Protein AF-A0A4Y2TGJ1-F1 (afdb_monomer_lite)

Radius of gyration: 19.11 Å; chains: 1; bounding box: 68×30×45 Å

Organism: Araneus ventricosus (NCBI:txid182803)

InterPro domains:
  IPR001496 SOCS box domain [PF07525] (112-152)
  IPR001496 SOCS box domain [PS50225] (112-155)
  IPR001496 SOCS box domain [SM00969] (113-154)
  IPR036036 SOCS box-like domain superfamily [SSF158235] (112-153)

Structure (mmCIF, N/CA/C/O backbone):
data_AF-A0A4Y2TGJ1-F1
#
_entry.id   AF-A0A4Y2TGJ1-F1
#
loop_
_atom_site.group_PDB
_atom_site.id
_atom_site.type_symbol
_atom_site.label_atom_id
_atom_site.label_alt_id
_atom_site.label_comp_id
_atom_site.label_asym_id
_atom_site.label_entity_id
_atom_site.label_seq_id
_atom_site.pdbx_PDB_ins_code
_atom_site.Cartn_x
_atom_site.Cartn_y
_atom_site.Cartn_z
_atom_site.occupancy
_atom_site.B_iso_or_equiv
_atom_site.auth_seq_id
_atom_site.auth_comp_id
_atom_site.auth_asym_id
_atom_site.auth_atom_id
_atom_site.pdbx_PDB_model_num
ATOM 1 N N . MET A 1 1 ? 50.710 10.673 4.177 1.00 32.53 1 MET A N 1
ATOM 2 C CA . MET A 1 1 ? 49.553 11.591 4.161 1.00 32.53 1 MET A CA 1
ATOM 3 C C . MET A 1 1 ? 48.960 11.526 2.759 1.00 32.53 1 MET A C 1
ATOM 5 O O . MET A 1 1 ? 49.487 12.155 1.856 1.00 32.53 1 MET A O 1
ATOM 9 N N . LEU A 1 2 ? 47.983 10.642 2.541 1.00 26.11 2 LEU A N 1
ATOM 10 C CA . LEU A 1 2 ? 47.304 10.477 1.253 1.00 26.11 2 LEU A CA 1
ATOM 11 C C . LEU A 1 2 ? 45.892 11.032 1.424 1.00 26.11 2 LEU A C 1
ATOM 13 O O . LEU A 1 2 ? 45.070 10.431 2.110 1.00 26.11 2 LEU A O 1
ATOM 17 N N . VAL A 1 3 ? 45.645 12.211 0.858 1.00 29.62 3 VAL A N 1
ATOM 18 C CA . VAL A 1 3 ? 44.299 12.773 0.760 1.00 29.62 3 VAL A CA 1
ATOM 19 C C . VAL A 1 3 ? 43.657 12.137 -0.464 1.00 29.62 3 VAL A C 1
ATOM 21 O O . VAL A 1 3 ? 43.963 12.482 -1.603 1.00 29.62 3 VAL A O 1
ATOM 24 N N . VAL A 1 4 ? 42.814 11.141 -0.208 1.00 32.94 4 VAL A N 1
ATOM 25 C CA . VAL A 1 4 ? 41.932 10.537 -1.202 1.00 32.94 4 VAL A CA 1
ATOM 26 C C . VAL A 1 4 ? 40.810 11.539 -1.468 1.00 32.94 4 VAL A C 1
ATOM 28 O O . VAL A 1 4 ? 39.956 11.763 -0.615 1.00 32.94 4 VAL A O 1
ATOM 31 N N . ASN A 1 5 ? 40.838 12.174 -2.639 1.00 33.41 5 ASN A N 1
ATOM 32 C CA . ASN A 1 5 ? 39.704 12.948 -3.138 1.00 33.41 5 ASN A CA 1
ATOM 33 C C . ASN A 1 5 ? 38.562 11.984 -3.514 1.00 33.41 5 ASN A C 1
ATOM 35 O O . ASN A 1 5 ? 38.816 11.026 -4.250 1.00 33.41 5 ASN A O 1
ATOM 39 N N . PRO A 1 6 ? 37.316 12.208 -3.059 1.00 34.44 6 PRO A N 1
ATOM 40 C CA . PRO A 1 6 ? 36.174 11.433 -3.522 1.00 34.44 6 PRO A CA 1
ATOM 41 C C . PRO A 1 6 ? 35.767 11.891 -4.935 1.00 34.44 6 PRO A C 1
ATOM 43 O O . PRO A 1 6 ? 35.819 13.089 -5.229 1.00 34.44 6 PRO A O 1
ATOM 46 N N . PRO A 1 7 ? 35.341 10.977 -5.825 1.00 38.44 7 P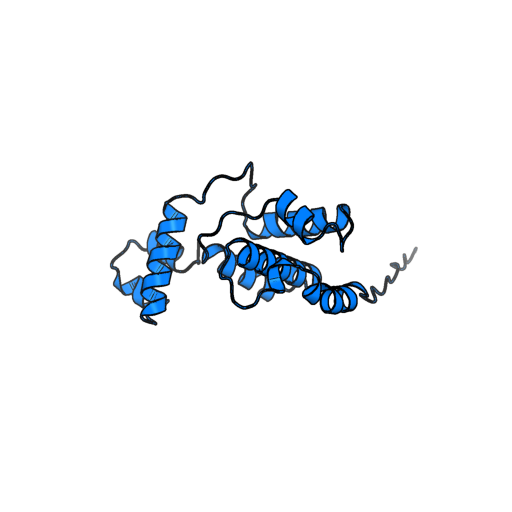RO A N 1
ATOM 47 C CA . PRO A 1 7 ? 34.867 11.355 -7.144 1.00 38.44 7 PRO A CA 1
ATOM 48 C C . PRO A 1 7 ? 33.500 12.027 -7.003 1.00 38.44 7 PRO A C 1
ATOM 50 O O . PRO A 1 7 ? 32.496 11.397 -6.668 1.00 38.44 7 PRO A O 1
ATOM 53 N N . GLY A 1 8 ? 33.474 13.333 -7.262 1.00 41.41 8 GLY A N 1
ATOM 54 C CA . GLY A 1 8 ? 32.251 14.086 -7.489 1.00 41.41 8 GLY A CA 1
ATOM 55 C C . GLY A 1 8 ? 31.558 13.586 -8.753 1.00 41.41 8 GLY A C 1
ATOM 56 O O . GLY A 1 8 ? 31.888 14.005 -9.857 1.00 41.41 8 GLY A O 1
ATOM 57 N N . GLY A 1 9 ? 30.585 12.696 -8.581 1.00 32.62 9 GLY A N 1
ATOM 58 C CA . GLY A 1 9 ? 29.564 12.407 -9.580 1.00 32.62 9 GLY A CA 1
ATOM 59 C C . GLY A 1 9 ? 28.393 13.354 -9.370 1.00 32.62 9 GLY A C 1
ATOM 60 O O . GLY A 1 9 ? 27.512 13.090 -8.555 1.00 32.62 9 GLY A O 1
ATOM 61 N N . ILE A 1 10 ? 28.389 14.478 -10.085 1.00 36.81 10 ILE A N 1
ATOM 62 C CA . ILE A 1 10 ? 27.197 15.312 -10.227 1.00 36.81 10 ILE A CA 1
ATOM 63 C C . ILE A 1 10 ? 26.206 14.485 -11.051 1.00 36.81 10 ILE A C 1
ATOM 65 O O . ILE A 1 10 ? 26.294 14.442 -12.275 1.00 36.81 10 ILE A O 1
ATOM 69 N N . PHE A 1 11 ? 25.279 13.801 -10.379 1.00 36.72 11 PHE A N 1
ATOM 70 C CA . PHE A 1 11 ? 24.085 13.258 -11.016 1.00 36.72 11 PHE A CA 1
ATOM 71 C C . PHE A 1 11 ? 23.209 14.442 -11.441 1.00 36.72 11 PHE A C 1
ATOM 73 O O . PHE A 1 11 ? 22.272 14.838 -10.747 1.00 36.72 11 PHE A O 1
ATOM 80 N N . THR A 1 12 ? 23.512 15.039 -12.594 1.00 39.84 12 THR A N 1
ATOM 81 C CA . THR A 1 12 ? 22.449 15.635 -13.399 1.00 39.84 12 THR A CA 1
ATOM 82 C C . THR A 1 12 ? 21.466 14.492 -13.649 1.00 39.84 12 THR A C 1
ATOM 84 O O . THR A 1 12 ? 21.878 13.409 -14.043 1.00 39.84 12 THR A O 1
ATOM 87 N N . ASN A 1 13 ? 20.203 14.656 -13.260 1.00 44.34 13 ASN A N 1
ATOM 88 C CA . ASN A 1 13 ? 19.206 13.584 -13.257 1.00 44.34 13 ASN A CA 1
ATOM 89 C C . ASN A 1 13 ? 18.329 13.721 -14.521 1.00 44.34 13 ASN A C 1
ATOM 91 O O . ASN A 1 13 ? 17.282 14.374 -14.459 1.00 44.34 13 ASN A O 1
ATOM 95 N N . PRO A 1 14 ? 18.755 13.182 -15.686 1.00 42.47 14 PRO A N 1
ATOM 96 C CA . PRO A 1 14 ? 17.930 13.122 -16.893 1.00 42.47 14 PRO A CA 1
ATOM 97 C C . PRO A 1 14 ? 16.663 12.281 -16.674 1.00 42.47 14 PRO A C 1
ATOM 99 O O . PRO A 1 14 ? 15.649 12.520 -17.327 1.00 42.47 14 PRO A O 1
ATOM 102 N N . THR A 1 15 ? 16.672 11.399 -15.672 1.00 53.03 15 THR A N 1
ATOM 103 C CA . THR A 1 15 ? 15.571 10.512 -15.292 1.00 53.03 15 THR A CA 1
ATOM 104 C C . THR A 1 15 ? 14.323 11.272 -14.844 1.00 53.03 15 THR A C 1
ATOM 106 O O . THR A 1 15 ? 13.221 10.831 -15.125 1.00 53.03 15 THR A O 1
ATOM 109 N N . LEU A 1 16 ? 14.429 12.446 -14.209 1.00 44.69 16 LEU A N 1
ATOM 110 C CA . LEU A 1 16 ? 13.252 13.246 -13.822 1.00 44.69 16 LEU A CA 1
ATOM 111 C C . LEU A 1 16 ? 12.564 13.925 -15.017 1.00 44.69 16 LEU A C 1
ATOM 113 O O . LEU A 1 16 ? 11.341 14.088 -15.009 1.00 44.69 16 LEU A O 1
ATOM 117 N N . ILE A 1 17 ? 13.331 14.324 -16.036 1.00 45.34 17 ILE A N 1
ATOM 118 C CA . ILE A 1 17 ? 12.783 14.882 -17.282 1.00 45.34 17 ILE A CA 1
ATOM 119 C C . ILE A 1 17 ? 12.171 13.754 -18.111 1.00 45.34 17 ILE A C 1
ATOM 121 O O . ILE A 1 17 ? 11.062 13.919 -18.620 1.00 45.34 17 ILE A O 1
ATOM 125 N N . GLU A 1 18 ? 12.832 12.598 -18.177 1.00 50.03 18 GLU A N 1
ATOM 126 C CA . GLU A 1 18 ? 12.293 11.402 -18.823 1.00 50.03 18 GLU A CA 1
ATOM 127 C C . GLU A 1 18 ? 11.069 10.849 -18.097 1.00 50.03 18 GLU A C 1
ATOM 129 O O . GLU A 1 18 ? 10.082 10.585 -18.765 1.00 50.03 18 GLU A O 1
ATOM 134 N N . LEU A 1 19 ? 11.021 10.802 -16.760 1.00 48.22 19 LEU A N 1
ATOM 135 C CA . LEU A 1 19 ? 9.797 10.466 -16.019 1.00 48.22 19 LEU A CA 1
ATOM 136 C C . LEU A 1 19 ? 8.680 11.452 -16.332 1.00 48.22 19 LEU A C 1
ATOM 138 O O . LEU A 1 19 ? 7.556 11.041 -16.581 1.00 48.22 19 LEU A O 1
ATOM 142 N N . ARG A 1 20 ? 8.957 12.760 -16.335 1.00 47.59 20 ARG A N 1
ATOM 143 C CA . ARG A 1 20 ? 7.925 13.762 -16.638 1.00 47.59 20 ARG A CA 1
ATOM 144 C C . ARG A 1 20 ? 7.403 13.622 -18.071 1.00 47.59 20 ARG A C 1
ATOM 146 O O . ARG A 1 20 ? 6.227 13.888 -18.312 1.00 47.59 20 ARG A O 1
ATOM 153 N N . ARG A 1 21 ? 8.257 13.185 -18.999 1.00 47.53 21 ARG A N 1
ATOM 154 C CA . ARG A 1 21 ? 7.897 12.855 -20.384 1.00 47.53 21 ARG A CA 1
ATOM 155 C C . ARG A 1 21 ? 7.133 11.525 -20.474 1.00 47.53 21 ARG A C 1
ATOM 157 O O . ARG A 1 21 ? 6.155 11.459 -21.209 1.00 47.53 21 ARG A O 1
ATOM 164 N N . ASN A 1 22 ? 7.515 10.535 -19.664 1.00 47.41 22 ASN A N 1
ATOM 165 C CA . ASN A 1 22 ? 7.033 9.151 -19.689 1.00 47.41 22 ASN A CA 1
ATOM 166 C C . ASN A 1 22 ? 5.844 8.865 -18.761 1.00 47.41 22 ASN A C 1
ATOM 168 O O . ASN A 1 22 ? 5.190 7.841 -18.913 1.00 47.41 22 ASN A O 1
ATOM 172 N N . ILE A 1 23 ? 5.479 9.782 -17.859 1.00 50.47 23 ILE A N 1
ATOM 173 C CA . ILE A 1 23 ? 4.213 9.734 -17.103 1.00 50.47 23 ILE A CA 1
ATOM 174 C C . ILE A 1 23 ? 3.012 9.717 -18.064 1.00 50.47 23 ILE A C 1
ATOM 176 O O . ILE A 1 23 ? 1.970 9.163 -17.730 1.00 50.47 23 ILE A O 1
ATOM 180 N N . ARG A 1 24 ? 3.161 10.272 -19.278 1.00 43.06 24 ARG A N 1
ATOM 181 C CA . ARG A 1 24 ? 2.167 10.146 -20.357 1.00 43.06 24 ARG A CA 1
ATOM 182 C C . ARG A 1 24 ? 2.177 8.778 -21.055 1.00 43.06 24 ARG A C 1
ATOM 184 O O . ARG A 1 24 ? 1.205 8.463 -21.727 1.00 43.06 24 ARG A O 1
ATOM 191 N N . THR A 1 25 ? 3.251 8.006 -20.912 1.00 46.59 25 THR A N 1
ATOM 192 C CA . THR A 1 25 ? 3.500 6.727 -21.600 1.00 46.59 25 THR A CA 1
ATOM 193 C C . THR A 1 25 ? 3.125 5.516 -20.749 1.00 46.59 25 THR A C 1
ATOM 195 O O . THR A 1 25 ? 3.021 4.416 -21.275 1.00 46.59 25 THR A O 1
ATOM 198 N N . VAL A 1 26 ? 2.883 5.688 -19.444 1.00 52.47 26 VAL A N 1
ATOM 199 C CA . VAL A 1 26 ? 2.287 4.620 -18.633 1.00 52.47 26 VAL A CA 1
ATOM 200 C C . VAL A 1 26 ? 0.838 4.474 -19.093 1.00 52.47 26 VAL A C 1
ATOM 202 O O . VAL A 1 26 ? -0.033 5.216 -18.642 1.00 52.47 26 VAL A O 1
ATOM 205 N N . GLU A 1 27 ? 0.586 3.542 -20.015 1.00 50.59 27 GLU A N 1
ATOM 206 C CA . GLU A 1 27 ? -0.719 3.305 -20.656 1.00 50.59 27 GLU A CA 1
ATOM 207 C C . GLU A 1 27 ? -1.862 3.190 -19.636 1.00 50.59 27 GLU A C 1
ATOM 209 O O . GLU A 1 27 ? -2.980 3.641 -19.885 1.00 50.59 27 GLU A O 1
ATOM 214 N N . GLY A 1 28 ? -1.559 2.695 -18.430 1.00 47.25 28 GLY A N 1
ATOM 215 C CA . GLY A 1 28 ? -2.486 2.673 -17.303 1.00 47.25 28 GLY A CA 1
ATOM 216 C C . GLY A 1 28 ? -3.075 4.049 -16.967 1.00 47.25 28 GLY A C 1
ATOM 217 O O . GLY A 1 28 ? -4.272 4.148 -16.739 1.00 47.25 28 GLY A O 1
ATOM 218 N N . LEU A 1 29 ? -2.300 5.135 -16.995 1.00 47.50 29 LEU A N 1
ATOM 219 C CA . LEU A 1 29 ? -2.774 6.483 -16.649 1.00 47.50 29 LEU A CA 1
ATOM 220 C C . LEU A 1 29 ? -3.461 7.233 -17.801 1.00 47.50 29 LEU A C 1
ATOM 222 O O . LEU A 1 29 ? -4.060 8.282 -17.564 1.00 47.50 29 LEU A O 1
ATOM 226 N N . ALA A 1 30 ? -3.404 6.718 -19.033 1.00 52.41 30 ALA A N 1
ATOM 227 C CA . ALA A 1 30 ? -3.945 7.390 -20.218 1.00 52.41 30 ALA A CA 1
ATOM 228 C C . ALA A 1 30 ? -5.486 7.382 -20.291 1.00 52.41 30 ALA A C 1
ATOM 230 O O . ALA A 1 30 ? -6.074 8.140 -21.063 1.00 52.41 30 ALA A O 1
ATOM 231 N N . HIS A 1 31 ? -6.159 6.569 -19.471 1.00 49.38 31 HIS A N 1
ATOM 232 C CA . HIS A 1 31 ? -7.619 6.484 -19.433 1.00 49.38 31 HIS A CA 1
ATOM 233 C C . HIS A 1 31 ? -8.181 7.121 -18.147 1.00 49.38 31 HIS A C 1
ATOM 235 O O . HIS A 1 31 ? -8.216 6.470 -17.110 1.00 49.38 31 HIS A O 1
ATOM 241 N N . PRO A 1 32 ? -8.678 8.366 -18.166 1.00 48.03 32 PRO A N 1
ATOM 242 C CA . PRO A 1 32 ? -9.056 9.091 -16.945 1.00 48.03 32 PRO A CA 1
ATOM 243 C C . PRO A 1 32 ? -10.345 8.600 -16.250 1.00 48.03 32 PRO A C 1
ATOM 245 O O . PRO A 1 32 ? -10.558 8.939 -15.093 1.00 48.03 32 PRO A O 1
ATOM 248 N N . ASN A 1 33 ? -11.183 7.787 -16.911 1.00 51.50 33 ASN A N 1
ATOM 249 C CA . ASN A 1 33 ? -12.530 7.430 -16.420 1.00 51.50 33 ASN A CA 1
ATOM 250 C C . ASN A 1 33 ? -12.699 5.992 -15.910 1.00 51.50 33 ASN A C 1
ATOM 252 O O . ASN A 1 33 ? -13.806 5.599 -15.559 1.00 51.50 33 ASN A O 1
ATOM 256 N N . ASP A 1 34 ? -11.645 5.183 -15.905 1.00 54.72 34 ASP A N 1
ATOM 257 C CA . ASP A 1 34 ? -11.766 3.772 -15.525 1.00 54.72 34 ASP A CA 1
ATOM 258 C C . ASP A 1 34 ? -11.070 3.538 -14.174 1.00 54.72 34 ASP A C 1
ATOM 260 O O . ASP A 1 34 ? -9.859 3.692 -14.061 1.00 54.72 34 ASP A O 1
ATOM 264 N N . ASP A 1 35 ? -11.837 3.212 -13.134 1.00 63.06 35 ASP A N 1
ATOM 265 C CA . ASP A 1 35 ? -11.347 2.965 -11.767 1.00 63.06 35 ASP A CA 1
ATOM 266 C C . ASP A 1 35 ? -10.686 1.576 -11.629 1.00 63.06 35 ASP A C 1
ATOM 268 O O . ASP A 1 35 ? -10.750 0.923 -10.581 1.00 63.06 35 ASP A O 1
ATOM 272 N N . SER A 1 36 ? -10.076 1.078 -12.711 1.00 73.69 36 SER A N 1
ATOM 273 C CA . SER A 1 36 ? -9.532 -0.269 -12.760 1.00 73.69 36 SER A CA 1
ATOM 274 C C . SER A 1 36 ? -8.425 -0.468 -11.718 1.00 73.69 36 SER A C 1
ATOM 276 O O . SER A 1 36 ? -7.603 0.424 -11.467 1.00 73.69 36 SER A O 1
ATOM 278 N N . PRO A 1 37 ? -8.326 -1.678 -11.138 1.00 74.88 37 PRO A N 1
ATOM 279 C CA . PRO A 1 37 ? -7.224 -2.054 -10.254 1.00 74.88 37 PRO A CA 1
ATOM 280 C C . PRO A 1 37 ? -5.836 -1.751 -10.841 1.00 74.88 37 PRO A C 1
ATOM 282 O O . PRO A 1 37 ? -4.924 -1.384 -10.100 1.00 74.88 37 PRO A O 1
ATOM 285 N N . ARG A 1 38 ? -5.692 -1.836 -12.173 1.00 80.44 38 ARG A N 1
ATOM 286 C CA . ARG A 1 38 ? -4.442 -1.549 -12.888 1.00 80.44 38 ARG A CA 1
ATOM 287 C C . ARG A 1 38 ? -4.008 -0.092 -12.742 1.00 80.44 38 ARG A C 1
ATOM 289 O O . ARG A 1 38 ? -2.841 0.162 -12.473 1.00 80.44 38 ARG A O 1
ATOM 296 N N . LYS A 1 39 ? -4.928 0.873 -12.821 1.00 80.38 39 LYS A N 1
ATOM 297 C CA . LYS A 1 39 ? -4.588 2.295 -12.641 1.00 80.38 39 LYS A CA 1
ATOM 298 C C . LYS A 1 39 ? -4.061 2.616 -11.267 1.00 80.38 39 LYS A C 1
ATOM 300 O O . LYS A 1 39 ? -3.072 3.335 -11.132 1.00 80.38 39 LYS A O 1
ATOM 305 N N . LYS A 1 40 ? -4.707 2.051 -10.251 1.00 81.31 40 LYS A N 1
ATOM 306 C CA . LYS A 1 40 ? -4.273 2.211 -8.864 1.00 81.31 40 LYS A CA 1
ATOM 307 C C . LYS A 1 40 ? -2.868 1.639 -8.713 1.00 81.31 40 LYS A C 1
ATOM 309 O O . LYS A 1 40 ? -1.997 2.327 -8.197 1.00 81.31 40 LYS A O 1
ATOM 314 N N . MET A 1 41 ? -2.620 0.448 -9.256 1.00 85.38 41 MET A N 1
ATOM 315 C CA . MET A 1 41 ? -1.294 -0.172 -9.269 1.00 85.38 41 MET A CA 1
ATOM 316 C C . MET A 1 41 ? -0.229 0.712 -9.933 1.00 85.38 41 MET A C 1
ATOM 318 O O . MET A 1 41 ? 0.787 0.996 -9.301 1.00 85.38 41 MET A O 1
ATOM 322 N N . CYS A 1 42 ? -0.484 1.226 -11.141 1.00 85.75 42 CYS A N 1
ATOM 323 C CA . CYS A 1 42 ? 0.432 2.140 -11.831 1.00 85.75 42 CYS A CA 1
ATOM 324 C C . CYS A 1 42 ? 0.717 3.405 -11.011 1.00 85.75 42 CYS A C 1
ATOM 326 O O . CYS A 1 42 ? 1.866 3.825 -10.884 1.00 85.75 42 CYS A O 1
ATOM 328 N N . PHE A 1 43 ? -0.320 3.994 -10.411 1.00 85.75 43 PHE A N 1
ATOM 329 C CA . PHE A 1 43 ? -0.173 5.165 -9.552 1.00 85.75 43 PHE A CA 1
ATOM 330 C C . PHE A 1 43 ? 0.711 4.872 -8.331 1.00 85.75 43 PHE A C 1
ATOM 332 O O . PHE A 1 43 ? 1.602 5.658 -8.007 1.00 85.75 43 PHE A O 1
ATOM 339 N N . PHE A 1 44 ? 0.523 3.721 -7.682 1.00 87.12 44 PHE A N 1
ATOM 340 C CA . PHE A 1 44 ? 1.349 3.305 -6.548 1.00 87.12 44 PHE A CA 1
ATOM 341 C C . PHE A 1 44 ? 2.801 3.038 -6.938 1.00 87.12 44 PHE A C 1
ATOM 343 O O . PHE A 1 44 ? 3.701 3.511 -6.247 1.00 87.12 44 PHE A O 1
ATOM 350 N N . ALA A 1 45 ? 3.034 2.342 -8.051 1.00 88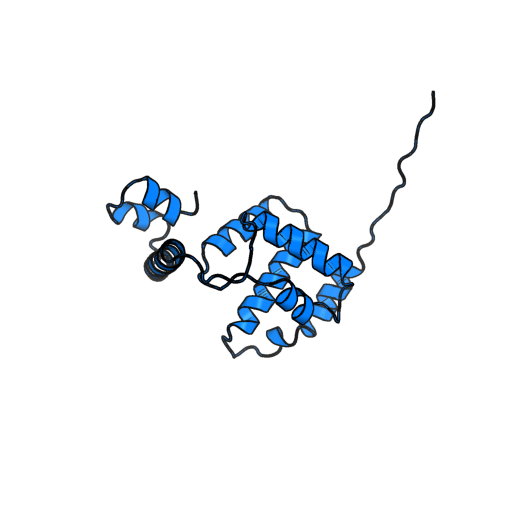.81 45 ALA A N 1
ATOM 351 C CA . ALA A 1 45 ? 4.376 2.114 -8.578 1.00 88.81 45 ALA A CA 1
ATOM 352 C C . ALA A 1 45 ? 5.095 3.450 -8.855 1.00 88.81 45 ALA A C 1
ATOM 354 O O . ALA A 1 45 ? 6.251 3.631 -8.469 1.00 88.81 45 ALA A O 1
ATOM 355 N N . MET A 1 46 ? 4.375 4.440 -9.395 1.00 89.44 46 MET A N 1
ATOM 356 C CA . MET A 1 46 ? 4.904 5.791 -9.596 1.00 89.44 46 MET A CA 1
ATOM 357 C C . MET A 1 46 ? 5.233 6.521 -8.299 1.00 89.44 46 MET A C 1
ATOM 359 O O . MET A 1 46 ? 6.288 7.149 -8.216 1.00 89.44 46 MET A O 1
ATOM 363 N N . LEU A 1 47 ? 4.368 6.457 -7.286 1.00 89.25 47 LEU A N 1
ATOM 364 C CA . LEU A 1 47 ? 4.662 7.060 -5.984 1.00 89.25 47 LEU A CA 1
ATOM 365 C C . LEU A 1 47 ? 5.903 6.435 -5.342 1.00 89.25 47 LEU A C 1
ATOM 367 O O . LEU A 1 47 ? 6.744 7.166 -4.816 1.00 89.25 47 LEU A O 1
ATOM 371 N N . THR A 1 48 ? 6.048 5.112 -5.438 1.00 89.38 48 THR A N 1
ATOM 372 C CA . THR A 1 48 ? 7.259 4.400 -5.014 1.00 89.38 48 THR A CA 1
ATOM 373 C C . THR A 1 48 ? 8.484 4.917 -5.753 1.00 89.38 48 THR A C 1
ATOM 375 O O . THR A 1 48 ? 9.467 5.280 -5.114 1.00 89.38 48 THR A O 1
ATOM 378 N N . HIS A 1 49 ? 8.423 5.015 -7.079 1.00 88.56 49 HIS A N 1
ATOM 379 C CA . HIS A 1 49 ? 9.538 5.498 -7.884 1.00 88.56 49 HIS A CA 1
ATOM 380 C C . HIS A 1 49 ? 9.917 6.950 -7.525 1.00 88.56 49 HIS A C 1
ATOM 382 O O . HIS A 1 49 ? 11.089 7.272 -7.328 1.00 88.56 49 HIS A O 1
ATOM 388 N N . ILE A 1 50 ? 8.935 7.836 -7.338 1.00 87.44 50 ILE A N 1
ATOM 389 C CA . ILE A 1 50 ? 9.187 9.218 -6.903 1.00 87.44 50 ILE A CA 1
ATOM 390 C C . ILE A 1 50 ? 9.854 9.239 -5.522 1.00 87.44 50 ILE A C 1
ATOM 392 O O . ILE A 1 50 ? 10.833 9.965 -5.329 1.00 87.44 50 ILE A O 1
ATOM 396 N N . ALA A 1 51 ? 9.358 8.447 -4.568 1.00 87.94 51 ALA A N 1
ATOM 397 C CA . ALA A 1 51 ? 9.950 8.342 -3.237 1.00 87.94 51 ALA A CA 1
ATOM 398 C C . ALA A 1 51 ? 11.386 7.790 -3.291 1.00 87.94 51 ALA A C 1
ATOM 400 O O . ALA A 1 51 ? 12.260 8.323 -2.604 1.00 87.94 51 ALA A O 1
ATOM 401 N N . PHE A 1 52 ? 11.643 6.806 -4.156 1.00 87.06 52 PHE A N 1
ATOM 402 C CA . PHE A 1 52 ? 12.965 6.228 -4.396 1.00 87.06 52 PHE A CA 1
ATOM 403 C C . PHE A 1 52 ? 13.960 7.268 -4.920 1.00 87.06 52 PHE A C 1
ATOM 405 O O . PHE A 1 52 ? 15.063 7.390 -4.389 1.00 87.06 52 PHE A O 1
ATOM 412 N N . ILE A 1 53 ? 13.559 8.075 -5.909 1.00 86.44 53 ILE A N 1
ATOM 413 C CA . ILE A 1 53 ? 14.415 9.137 -6.462 1.00 86.44 53 ILE A CA 1
ATOM 414 C C . ILE A 1 53 ? 14.669 10.227 -5.419 1.00 86.44 53 ILE A C 1
ATOM 416 O O . ILE A 1 53 ? 15.787 10.720 -5.282 1.00 86.44 53 ILE A O 1
ATOM 420 N N . LYS A 1 54 ? 13.621 10.651 -4.704 1.00 86.62 54 LYS A N 1
ATOM 421 C CA . LYS A 1 54 ? 13.711 11.780 -3.771 1.00 86.62 54 LYS A CA 1
ATOM 422 C C . LYS A 1 54 ? 14.426 11.428 -2.471 1.00 86.62 54 LYS A C 1
ATOM 424 O O . LYS A 1 54 ? 14.945 12.346 -1.842 1.00 86.62 54 LYS A O 1
ATOM 429 N N . LYS A 1 55 ? 14.414 10.155 -2.055 1.00 83.00 55 LYS A N 1
ATOM 430 C CA . LYS A 1 55 ? 14.975 9.660 -0.781 1.00 83.00 55 LYS A CA 1
ATOM 431 C C . LYS A 1 55 ? 14.599 10.532 0.424 1.00 83.00 55 LYS A C 1
ATOM 433 O O . LYS A 1 55 ? 15.389 10.741 1.337 1.00 83.00 55 LYS A O 1
ATOM 438 N N . SER A 1 56 ? 13.389 11.088 0.400 1.00 86.12 56 SER A N 1
ATOM 439 C CA . SER A 1 56 ? 12.888 11.940 1.473 1.00 86.12 56 SER A CA 1
ATOM 440 C C . SER A 1 56 ? 12.295 11.068 2.567 1.00 86.12 56 SER A C 1
ATOM 442 O O . SER A 1 56 ? 11.369 10.304 2.295 1.00 86.12 56 SER A O 1
ATOM 444 N N . GLU A 1 57 ? 12.767 11.239 3.801 1.00 85.94 57 GLU A N 1
ATOM 445 C CA . GLU A 1 57 ? 12.246 10.514 4.964 1.00 85.94 57 GLU A CA 1
ATOM 446 C C . GLU A 1 57 ? 10.728 10.706 5.104 1.00 85.94 57 GLU A C 1
ATOM 448 O O . GLU A 1 57 ? 9.976 9.738 5.193 1.00 85.94 57 GLU A O 1
ATOM 453 N N . SER A 1 58 ? 10.242 11.946 4.996 1.00 84.25 58 SER A N 1
ATOM 454 C CA . SER A 1 58 ? 8.805 12.247 5.036 1.00 84.25 58 SER A CA 1
ATOM 455 C C . SER A 1 58 ? 8.030 11.567 3.903 1.00 84.25 58 SER A C 1
ATOM 457 O O . SER A 1 58 ? 6.918 11.090 4.121 1.00 84.25 58 SER A O 1
ATOM 459 N N . GLY A 1 59 ? 8.613 11.488 2.702 1.00 83.94 59 GLY A N 1
ATOM 460 C CA . GLY A 1 59 ? 8.010 10.796 1.559 1.00 83.94 59 GLY A CA 1
ATOM 461 C C . GLY A 1 59 ? 7.915 9.285 1.772 1.00 83.94 59 GLY A C 1
ATOM 462 O O . GLY A 1 59 ? 6.879 8.686 1.489 1.00 83.94 59 GLY A O 1
ATOM 463 N N . ILE A 1 60 ? 8.960 8.685 2.343 1.00 86.56 60 ILE A N 1
ATOM 464 C CA . ILE A 1 60 ? 8.990 7.267 2.719 1.00 86.56 60 ILE A CA 1
ATOM 465 C C . ILE A 1 60 ? 7.918 6.979 3.774 1.00 86.56 60 ILE A C 1
ATOM 467 O O . ILE A 1 60 ? 7.134 6.043 3.617 1.00 86.56 60 ILE A O 1
ATOM 471 N N . GLN A 1 61 ? 7.826 7.802 4.822 1.00 85.81 61 GLN A N 1
ATOM 472 C CA . GLN A 1 61 ? 6.820 7.625 5.873 1.00 85.81 61 GLN A CA 1
ATOM 473 C C . GLN A 1 61 ? 5.392 7.811 5.343 1.00 85.81 61 GLN A C 1
ATOM 475 O O . GLN A 1 61 ? 4.506 7.015 5.661 1.00 85.81 61 GLN A O 1
ATOM 480 N N . ALA A 1 62 ? 5.164 8.805 4.480 1.00 87.12 62 ALA A N 1
ATOM 481 C CA . ALA A 1 62 ? 3.875 8.997 3.822 1.00 87.12 62 ALA A CA 1
ATOM 482 C C . ALA A 1 62 ? 3.492 7.778 2.969 1.00 87.12 62 ALA A C 1
ATOM 484 O O . ALA A 1 62 ? 2.364 7.292 3.056 1.00 87.12 62 ALA A O 1
ATOM 485 N N . LEU A 1 63 ? 4.441 7.231 2.204 1.00 86.88 63 LEU A N 1
ATOM 486 C CA . LEU A 1 63 ? 4.225 6.039 1.388 1.00 86.88 63 LEU A CA 1
ATOM 487 C C . LEU A 1 63 ? 3.933 4.797 2.247 1.00 86.88 63 LEU A C 1
ATOM 489 O O . LEU A 1 63 ? 3.024 4.033 1.915 1.00 86.88 63 LEU A O 1
ATOM 493 N N . ARG A 1 64 ? 4.612 4.629 3.393 1.00 86.81 64 ARG A N 1
ATOM 494 C CA . ARG A 1 64 ? 4.305 3.575 4.382 1.00 86.81 64 ARG A CA 1
ATOM 495 C C . ARG A 1 64 ? 2.876 3.690 4.911 1.00 86.81 64 ARG A C 1
ATOM 497 O O . ARG A 1 64 ? 2.139 2.702 4.924 1.00 86.81 64 ARG A O 1
ATOM 504 N N . LEU A 1 65 ? 2.462 4.884 5.338 1.00 84.75 65 LEU A N 1
ATOM 505 C CA . LEU A 1 65 ? 1.110 5.133 5.855 1.00 84.75 65 LEU A CA 1
ATOM 506 C C . LEU A 1 65 ? 0.039 4.890 4.789 1.00 84.75 65 LEU A C 1
ATOM 508 O O . LEU A 1 65 ? -0.993 4.266 5.067 1.00 84.75 65 LEU A O 1
ATOM 512 N N . LEU A 1 66 ? 0.305 5.336 3.563 1.00 86.00 66 LEU A N 1
ATOM 513 C CA . LEU A 1 66 ? -0.578 5.124 2.428 1.00 86.00 66 LEU A CA 1
ATOM 514 C C . LEU A 1 66 ? -0.752 3.624 2.159 1.00 86.00 66 LEU A C 1
ATOM 516 O O . LEU A 1 66 ? -1.883 3.138 2.114 1.00 86.00 66 LEU A O 1
ATOM 520 N N . TRP A 1 67 ? 0.346 2.861 2.115 1.00 85.00 67 TRP A N 1
ATOM 521 C CA . TRP A 1 67 ? 0.294 1.407 1.941 1.00 85.00 67 TRP A CA 1
ATOM 522 C C . TRP A 1 67 ? -0.443 0.678 3.062 1.00 85.00 67 TRP A C 1
ATOM 524 O O . TRP A 1 67 ? -1.125 -0.322 2.819 1.00 85.00 67 TRP A O 1
ATOM 534 N N . ARG A 1 68 ? -0.349 1.170 4.298 1.00 83.06 68 ARG A N 1
ATOM 535 C CA . ARG A 1 68 ? -1.103 0.623 5.434 1.00 83.06 68 ARG A CA 1
ATOM 536 C C . ARG A 1 68 ? -2.603 0.947 5.360 1.00 83.06 68 ARG A C 1
ATOM 538 O O . ARG A 1 68 ? -3.395 0.255 5.997 1.00 83.06 68 ARG A O 1
ATOM 545 N N . SER A 1 69 ? -3.004 1.935 4.564 1.00 82.88 69 SER A N 1
ATOM 546 C CA . SER A 1 69 ? -4.396 2.395 4.454 1.00 82.88 69 SER A CA 1
ATOM 547 C C . SER A 1 69 ? -5.197 1.732 3.333 1.00 82.88 69 SER A C 1
ATOM 549 O O . SER A 1 69 ? -6.423 1.786 3.364 1.00 82.88 69 SER A O 1
ATOM 551 N N . ILE A 1 70 ? -4.544 1.075 2.374 1.00 81.12 70 ILE A N 1
ATOM 552 C CA . ILE A 1 70 ? -5.202 0.494 1.193 1.00 81.12 70 ILE A CA 1
ATOM 553 C C . ILE A 1 70 ? -5.323 -1.026 1.259 1.00 81.12 70 ILE A C 1
ATOM 555 O O . ILE A 1 70 ? -4.430 -1.712 1.753 1.00 81.12 70 ILE A O 1
ATOM 559 N N . SER A 1 71 ? -6.418 -1.576 0.738 1.00 77.44 71 SER A N 1
ATOM 560 C CA . SER A 1 71 ? -6.700 -3.020 0.727 1.00 77.44 71 SER A CA 1
ATOM 561 C C . SER A 1 71 ? -6.169 -3.754 -0.511 1.00 77.44 71 SER A C 1
ATOM 563 O O . SER A 1 71 ? -6.405 -4.956 -0.637 1.00 77.44 71 SER A O 1
ATOM 565 N N . PHE A 1 72 ? -5.458 -3.065 -1.409 1.00 78.25 72 PHE A N 1
ATOM 566 C CA 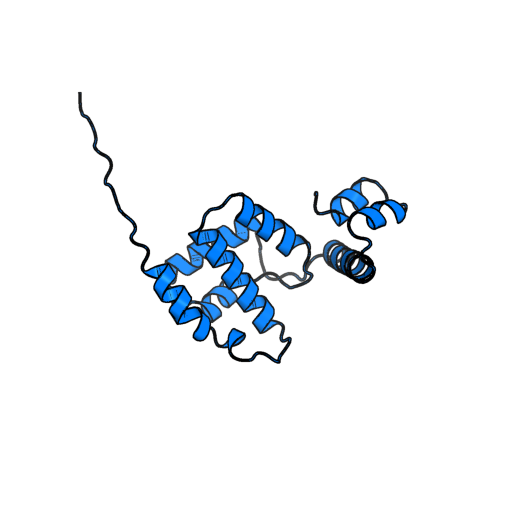. PHE A 1 72 ? -4.951 -3.651 -2.653 1.00 78.25 72 PHE A CA 1
ATOM 567 C C . PHE A 1 72 ? -3.918 -4.750 -2.410 1.00 78.25 72 PHE A C 1
ATOM 569 O O . PHE A 1 72 ? -3.214 -4.754 -1.397 1.00 78.25 72 PHE A O 1
ATOM 576 N N . ARG A 1 73 ? -3.828 -5.688 -3.360 1.00 81.56 73 ARG A N 1
ATOM 577 C CA . ARG A 1 73 ? -2.754 -6.685 -3.371 1.00 81.56 73 ARG A CA 1
ATOM 578 C C . ARG A 1 73 ? -1.389 -5.994 -3.430 1.00 81.56 73 ARG A C 1
ATOM 580 O O . ARG A 1 73 ? -1.296 -4.848 -3.867 1.00 81.56 73 ARG A O 1
ATOM 587 N N . PHE A 1 74 ? -0.352 -6.683 -2.967 1.00 84.31 74 PHE A N 1
ATOM 588 C CA . PHE A 1 74 ? 1.017 -6.219 -3.175 1.00 84.31 74 PHE A CA 1
ATOM 589 C C . PHE A 1 74 ? 1.343 -6.186 -4.671 1.00 84.31 74 PHE A C 1
ATOM 591 O O . PHE A 1 74 ? 0.754 -6.940 -5.453 1.00 84.31 74 PHE A O 1
ATOM 598 N N . ILE A 1 75 ? 2.232 -5.270 -5.042 1.00 86.38 75 ILE A N 1
ATOM 599 C CA . ILE A 1 75 ? 2.744 -5.137 -6.406 1.00 86.38 75 ILE A CA 1
ATOM 600 C C . ILE A 1 75 ? 3.908 -6.120 -6.522 1.00 86.38 75 ILE A C 1
ATOM 602 O O . ILE A 1 75 ? 4.763 -6.133 -5.641 1.00 86.38 75 ILE A O 1
ATOM 606 N N . THR A 1 76 ? 3.915 -6.970 -7.539 1.00 88.25 76 THR A N 1
ATOM 607 C CA . THR A 1 76 ? 4.986 -7.951 -7.763 1.00 88.25 76 THR A CA 1
ATOM 608 C C . THR A 1 76 ? 6.137 -7.332 -8.547 1.00 88.25 76 THR A C 1
ATOM 610 O O . THR A 1 76 ? 6.002 -6.237 -9.096 1.00 88.25 76 THR A O 1
ATOM 613 N N . LEU A 1 77 ? 7.270 -8.034 -8.629 1.00 89.94 77 LEU A N 1
ATOM 614 C CA . LEU A 1 77 ? 8.335 -7.636 -9.548 1.00 89.94 77 LEU A CA 1
ATOM 615 C C . LEU A 1 77 ? 7.821 -7.623 -10.996 1.00 89.94 77 LEU A C 1
ATOM 617 O O . LEU A 1 77 ? 8.020 -6.626 -11.679 1.00 89.94 77 LEU A O 1
ATOM 621 N N . ASP A 1 78 ? 7.070 -8.647 -11.409 1.00 89.69 78 ASP A N 1
ATOM 622 C CA . ASP A 1 78 ? 6.458 -8.720 -12.743 1.00 89.69 78 ASP A CA 1
ATOM 623 C C . ASP A 1 78 ? 5.550 -7.513 -13.040 1.00 89.69 78 ASP A C 1
ATOM 625 O O . ASP A 1 78 ? 5.546 -7.005 -14.155 1.00 89.69 78 ASP A O 1
ATOM 629 N N . ASP A 1 79 ? 4.804 -7.005 -12.049 1.00 89.56 79 ASP A N 1
ATOM 630 C CA . ASP A 1 79 ? 4.001 -5.788 -12.220 1.00 89.56 79 ASP A CA 1
ATOM 631 C C . ASP A 1 79 ? 4.892 -4.554 -12.440 1.00 89.56 79 ASP A C 1
ATOM 633 O O . ASP A 1 79 ? 4.561 -3.674 -13.232 1.00 89.56 79 ASP A O 1
ATOM 637 N N . PHE A 1 80 ? 6.016 -4.457 -11.721 1.00 89.06 80 PHE A N 1
ATOM 638 C CA . PHE A 1 80 ? 6.991 -3.384 -11.925 1.00 89.06 80 PHE A CA 1
ATOM 639 C C . PHE A 1 80 ? 7.663 -3.494 -13.299 1.00 89.06 80 PHE A C 1
ATOM 641 O O . PHE A 1 80 ? 7.869 -2.465 -13.944 1.00 89.06 80 PHE A O 1
ATOM 648 N N . GLU A 1 81 ? 7.966 -4.707 -13.760 1.00 90.06 81 GLU A N 1
ATOM 649 C CA . GLU A 1 81 ? 8.492 -4.968 -15.100 1.00 90.06 81 GLU A CA 1
ATOM 650 C C . GLU A 1 81 ? 7.461 -4.590 -16.175 1.00 90.06 81 GLU A C 1
ATOM 652 O O . GLU A 1 81 ? 7.782 -3.791 -17.049 1.00 90.06 81 GLU A O 1
ATOM 657 N N . ASP A 1 82 ? 6.201 -5.021 -16.059 1.00 88.06 82 ASP A N 1
ATOM 658 C CA . ASP A 1 82 ? 5.110 -4.630 -16.974 1.00 88.06 82 ASP A CA 1
ATOM 659 C C . ASP A 1 82 ? 4.960 -3.103 -17.083 1.00 88.06 82 ASP A C 1
ATOM 661 O O . ASP A 1 82 ? 4.735 -2.562 -18.165 1.00 88.06 82 ASP A O 1
ATOM 665 N N . ILE A 1 83 ? 5.126 -2.380 -15.970 1.00 87.88 83 ILE A N 1
ATOM 666 C CA . ILE A 1 83 ? 4.981 -0.918 -15.939 1.00 87.88 83 ILE A CA 1
ATOM 667 C C . ILE A 1 83 ? 6.219 -0.193 -16.492 1.00 87.88 83 ILE A C 1
ATOM 669 O O . ILE A 1 83 ? 6.072 0.847 -17.142 1.00 87.88 83 ILE A O 1
ATOM 673 N N . TYR A 1 84 ? 7.432 -0.674 -16.196 1.00 86.81 84 TYR A N 1
ATOM 674 C CA . TYR A 1 84 ? 8.664 0.103 -16.382 1.00 86.81 84 TYR A CA 1
ATOM 675 C C . TYR A 1 84 ? 9.680 -0.477 -17.360 1.00 86.81 84 TYR A C 1
ATOM 677 O O . TYR A 1 84 ? 10.607 0.255 -17.703 1.00 86.81 84 TYR A O 1
ATOM 685 N N . LEU A 1 85 ? 9.540 -1.711 -17.847 1.00 87.31 85 LEU A N 1
ATOM 686 C CA . LEU A 1 85 ? 10.554 -2.355 -18.700 1.00 87.31 85 LEU A CA 1
ATOM 687 C C . LEU A 1 85 ? 10.844 -1.572 -19.992 1.00 87.31 85 LEU A C 1
ATOM 689 O O . LEU A 1 85 ? 11.950 -1.616 -20.519 1.00 87.31 85 LEU A O 1
ATOM 693 N N . HIS A 1 86 ? 9.876 -0.795 -20.481 1.00 86.56 86 HIS A N 1
ATOM 694 C CA . HIS A 1 86 ? 10.046 0.076 -21.649 1.00 86.56 86 HIS A CA 1
ATOM 695 C C . HIS A 1 86 ? 10.739 1.418 -21.352 1.00 86.56 86 HIS A C 1
ATOM 697 O O . HIS A 1 86 ? 11.022 2.178 -22.277 1.00 86.56 86 HIS A O 1
ATOM 703 N N . ILE A 1 87 ? 10.960 1.745 -20.077 1.00 86.81 87 ILE A N 1
ATOM 704 C CA . ILE A 1 87 ? 11.434 3.058 -19.613 1.00 86.81 87 ILE A CA 1
ATOM 705 C C . ILE A 1 87 ? 12.749 2.936 -18.836 1.00 86.81 87 ILE A C 1
ATOM 707 O O . ILE A 1 87 ? 13.586 3.830 -18.918 1.00 86.81 87 ILE A O 1
ATOM 711 N N . LEU A 1 88 ? 12.916 1.863 -18.068 1.00 88.25 88 LEU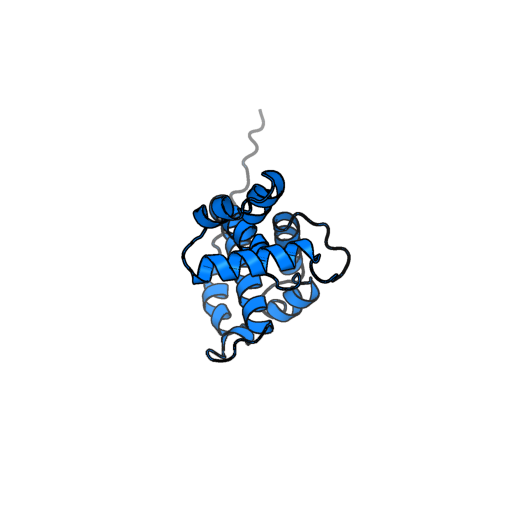 A N 1
ATOM 712 C CA . LEU A 1 88 ? 14.031 1.643 -17.154 1.00 88.25 88 LEU A CA 1
ATOM 713 C C . LEU A 1 88 ? 14.746 0.340 -17.491 1.00 88.25 88 LEU A C 1
ATOM 715 O O . LEU A 1 88 ? 14.169 -0.586 -18.058 1.00 88.25 88 LEU A O 1
ATOM 719 N N . THR A 1 89 ? 16.002 0.245 -17.075 1.00 91.44 89 THR A N 1
ATOM 720 C CA . THR A 1 89 ? 16.742 -1.015 -17.130 1.00 91.44 89 THR A CA 1
ATOM 721 C C . THR A 1 89 ? 16.225 -2.000 -16.078 1.00 91.44 89 THR A C 1
ATOM 723 O O . THR A 1 89 ? 15.783 -1.601 -15.001 1.00 91.44 89 THR A O 1
ATOM 726 N N . GLU A 1 90 ? 16.363 -3.307 -16.328 1.00 91.69 90 GLU A N 1
ATOM 727 C CA . GLU A 1 90 ? 15.999 -4.350 -15.348 1.00 91.69 90 GLU A CA 1
ATOM 728 C C . GLU A 1 90 ? 16.648 -4.133 -13.974 1.00 91.69 90 GLU A C 1
ATOM 730 O O . GLU A 1 90 ? 16.060 -4.431 -12.935 1.00 91.69 90 GLU A O 1
ATOM 735 N N . ARG A 1 91 ? 17.877 -3.604 -13.957 1.00 92.94 91 ARG A N 1
ATOM 736 C CA . ARG A 1 91 ? 18.592 -3.292 -12.719 1.00 92.94 91 ARG A CA 1
ATOM 737 C C . ARG A 1 91 ? 17.891 -2.188 -11.929 1.00 92.94 91 ARG A C 1
ATOM 739 O O . ARG A 1 91 ? 17.677 -2.353 -10.735 1.00 92.94 91 ARG A O 1
ATOM 746 N N . GLU A 1 92 ? 17.517 -1.093 -12.585 1.00 90.19 92 GLU A N 1
ATOM 747 C CA . GLU A 1 92 ? 16.795 0.011 -11.939 1.00 90.19 92 GLU A CA 1
ATOM 748 C C . GLU A 1 92 ? 15.426 -0.441 -11.423 1.00 90.19 92 GLU A C 1
ATOM 750 O O . GLU A 1 92 ? 15.024 -0.060 -10.326 1.00 90.19 92 GLU A O 1
ATOM 755 N N . ILE A 1 93 ? 14.735 -1.301 -12.177 1.00 91.44 93 ILE A N 1
ATOM 756 C CA . ILE A 1 93 ? 13.454 -1.884 -11.760 1.00 91.44 93 ILE A CA 1
ATOM 757 C C . ILE A 1 93 ? 13.631 -2.703 -10.476 1.00 91.44 93 ILE A C 1
ATOM 759 O O . ILE A 1 93 ? 12.883 -2.508 -9.517 1.00 91.44 93 ILE A O 1
ATOM 763 N N . LYS A 1 94 ? 14.661 -3.557 -10.416 1.00 92.75 94 LYS A N 1
ATOM 764 C CA . LYS A 1 94 ? 14.996 -4.345 -9.219 1.00 92.75 94 LYS A CA 1
ATOM 765 C C . LYS A 1 94 ? 15.367 -3.463 -8.025 1.00 92.75 94 LYS A C 1
ATOM 767 O O . LYS A 1 94 ? 14.933 -3.753 -6.913 1.00 92.75 94 LYS A O 1
ATOM 772 N N . ASP A 1 95 ? 16.098 -2.370 -8.242 1.00 92.38 95 ASP A N 1
ATOM 773 C CA . ASP A 1 95 ? 16.459 -1.426 -7.176 1.00 92.38 95 ASP A CA 1
ATOM 774 C C . ASP A 1 95 ? 15.217 -0.711 -6.602 1.00 92.38 95 ASP A C 1
ATOM 776 O O . ASP A 1 95 ? 15.070 -0.593 -5.382 1.00 92.38 95 ASP A O 1
ATOM 780 N N . ILE A 1 96 ? 14.284 -0.280 -7.462 1.00 91.50 96 ILE A N 1
ATOM 781 C CA . ILE A 1 96 ? 13.014 0.335 -7.035 1.00 91.50 96 ILE A CA 1
ATOM 782 C C . ILE A 1 96 ? 12.131 -0.691 -6.316 1.00 91.50 96 ILE A C 1
ATOM 784 O O . ILE A 1 96 ? 11.513 -0.363 -5.300 1.00 91.50 96 ILE A O 1
ATOM 788 N N . TYR A 1 97 ? 12.068 -1.925 -6.822 1.00 91.75 97 TYR A N 1
ATOM 789 C CA . TYR A 1 97 ? 11.296 -2.999 -6.204 1.00 91.75 97 TYR A CA 1
ATOM 790 C C . TYR A 1 97 ? 11.846 -3.373 -4.821 1.00 91.75 97 TYR A C 1
ATOM 792 O O . TYR A 1 97 ? 11.075 -3.496 -3.874 1.00 91.75 97 TYR A O 1
ATOM 800 N N . SER A 1 98 ? 13.169 -3.451 -4.675 1.00 90.88 98 SER A N 1
ATOM 801 C CA . SER A 1 98 ? 13.833 -3.672 -3.383 1.00 90.88 98 SER A CA 1
ATOM 802 C C . SER A 1 98 ? 13.487 -2.568 -2.371 1.00 90.88 98 SER A C 1
ATOM 804 O O . SER A 1 98 ? 13.058 -2.825 -1.245 1.00 90.88 98 SER A O 1
ATOM 806 N N . PHE A 1 99 ? 13.535 -1.306 -2.807 1.00 91.00 99 PHE A N 1
ATOM 807 C CA . PHE A 1 99 ? 13.097 -0.180 -1.982 1.00 91.00 99 PHE A CA 1
ATOM 808 C C . PHE A 1 99 ? 11.611 -0.265 -1.596 1.00 91.00 99 PHE A C 1
ATOM 810 O O . PHE A 1 99 ? 11.227 0.058 -0.470 1.00 91.00 99 PHE A O 1
ATOM 817 N N . TYR A 1 100 ? 10.755 -0.710 -2.517 1.00 90.00 100 TYR A N 1
ATOM 818 C CA . TYR A 1 100 ? 9.348 -0.964 -2.231 1.00 90.00 100 TYR A CA 1
ATOM 819 C C . TYR A 1 100 ? 9.157 -2.051 -1.167 1.00 90.00 100 TYR A C 1
ATOM 821 O O . TYR A 1 100 ? 8.377 -1.836 -0.232 1.00 90.00 100 TYR A O 1
ATOM 829 N N . THR A 1 101 ? 9.867 -3.177 -1.273 1.00 87.88 101 THR A N 1
ATOM 830 C CA . THR A 1 101 ? 9.791 -4.274 -0.298 1.00 87.88 101 THR A CA 1
ATOM 831 C C . THR A 1 101 ? 10.253 -3.828 1.092 1.00 87.88 101 THR A C 1
ATOM 833 O O . THR A 1 101 ? 9.582 -4.111 2.089 1.00 87.88 101 THR A O 1
ATOM 836 N N . ASP A 1 102 ? 11.296 -2.996 1.162 1.00 87.12 102 ASP A N 1
ATOM 837 C CA . ASP A 1 102 ? 11.772 -2.399 2.416 1.00 87.12 102 ASP A CA 1
ATOM 838 C C . ASP A 1 102 ? 10.725 -1.479 3.064 1.00 87.12 102 ASP A C 1
ATOM 840 O O . ASP A 1 102 ? 10.567 -1.428 4.288 1.00 87.12 102 ASP A O 1
ATOM 844 N N . ILE A 1 103 ? 9.972 -0.732 2.251 1.00 85.25 103 ILE A N 1
ATOM 845 C CA . ILE A 1 103 ? 8.906 0.156 2.730 1.00 85.25 103 ILE A CA 1
ATOM 846 C C . ILE A 1 103 ? 7.764 -0.637 3.354 1.00 85.25 103 ILE A C 1
ATOM 848 O O . ILE A 1 103 ? 7.260 -0.252 4.413 1.00 85.25 103 ILE A O 1
ATOM 852 N N . ILE A 1 104 ? 7.322 -1.709 2.699 1.00 81.06 104 ILE A N 1
ATOM 853 C CA . ILE A 1 104 ? 6.182 -2.498 3.181 1.00 81.06 104 ILE A CA 1
ATOM 854 C C . ILE A 1 104 ? 6.546 -3.387 4.376 1.00 81.06 104 ILE A C 1
ATOM 856 O O . ILE A 1 104 ? 5.635 -3.819 5.087 1.00 81.06 104 ILE A O 1
ATOM 860 N N . GLY A 1 105 ? 7.841 -3.595 4.645 1.00 72.12 105 GLY A N 1
ATOM 861 C CA . GLY A 1 105 ? 8.334 -4.291 5.837 1.00 72.12 105 GLY A CA 1
ATOM 862 C C . GLY A 1 105 ? 7.915 -5.759 5.898 1.00 72.12 105 GLY A C 1
ATOM 863 O O . GLY A 1 105 ? 7.754 -6.315 6.985 1.00 72.12 105 GLY A O 1
ATOM 864 N N . GLN A 1 106 ? 7.668 -6.362 4.738 1.00 60.16 106 GLN A N 1
ATOM 865 C CA . GLN A 1 106 ? 7.436 -7.787 4.576 1.00 60.16 106 GLN A CA 1
ATOM 866 C C . GLN A 1 106 ? 8.420 -8.261 3.518 1.00 60.16 106 GLN A C 1
ATOM 868 O O . GLN A 1 106 ? 8.419 -7.726 2.410 1.00 60.16 106 GLN A O 1
ATOM 873 N N . ASP A 1 107 ? 9.206 -9.287 3.847 1.00 47.97 107 ASP A N 1
ATOM 874 C CA . ASP A 1 107 ? 9.578 -10.254 2.823 1.00 47.97 107 ASP A CA 1
ATOM 875 C C . ASP A 1 107 ? 8.246 -10.658 2.194 1.00 47.97 107 ASP A C 1
ATOM 877 O O . ASP A 1 107 ? 7.336 -11.085 2.912 1.00 47.97 107 ASP A O 1
ATOM 881 N N . VAL A 1 108 ? 8.062 -10.398 0.905 1.00 52.06 108 VAL A N 1
ATOM 882 C CA . VAL A 1 108 ? 6.858 -10.799 0.176 1.00 52.06 108 VAL A CA 1
ATOM 883 C C . VAL A 1 108 ? 7.203 -12.102 -0.538 1.00 52.06 108 VAL A C 1
ATOM 885 O O . VAL A 1 108 ? 7.477 -12.059 -1.738 1.00 52.06 108 VAL A O 1
ATOM 888 N N . PRO A 1 109 ? 7.267 -13.260 0.156 1.00 44.31 109 PRO A N 1
ATOM 889 C CA . PRO A 1 109 ? 7.222 -14.517 -0.549 1.00 44.31 109 PRO A CA 1
ATOM 890 C C . PRO A 1 109 ? 5.785 -14.633 -1.047 1.00 44.31 109 PRO A C 1
ATOM 892 O O . PRO A 1 109 ? 4.855 -14.799 -0.262 1.00 44.31 109 PRO A O 1
ATOM 895 N N . ASP A 1 110 ? 5.633 -14.426 -2.349 1.00 47.09 110 ASP A N 1
ATOM 896 C CA . ASP A 1 110 ? 4.478 -14.800 -3.150 1.00 47.09 110 ASP A CA 1
ATOM 897 C C . ASP A 1 110 ? 3.129 -14.251 -2.688 1.00 47.09 110 ASP A C 1
ATOM 899 O O . ASP A 1 110 ? 2.485 -14.810 -1.816 1.00 47.09 110 ASP A O 1
ATOM 903 N N . CYS A 1 111 ? 2.674 -13.181 -3.354 1.00 51.78 111 CYS A N 1
ATOM 904 C CA . CYS A 1 111 ? 1.295 -12.983 -3.833 1.00 51.78 111 CYS A CA 1
ATOM 905 C C . CYS A 1 111 ? 0.087 -13.342 -2.940 1.00 51.78 111 CYS A C 1
ATOM 907 O O . CYS A 1 111 ? -1.035 -13.417 -3.444 1.00 51.78 111 CYS A O 1
ATOM 909 N N . GLU A 1 112 ? 0.245 -13.504 -1.631 1.00 56.72 112 GLU A N 1
ATOM 910 C CA . GLU A 1 112 ? -0.859 -13.889 -0.772 1.00 56.72 112 GLU A CA 1
ATOM 911 C C . GLU A 1 112 ? -1.806 -12.691 -0.609 1.00 56.72 112 GLU A C 1
ATOM 913 O O . GLU A 1 112 ? -1.373 -11.548 -0.379 1.00 56.72 112 GLU A O 1
ATOM 918 N N . PRO A 1 113 ? -3.129 -12.901 -0.720 1.00 63.84 113 PRO A N 1
ATOM 919 C CA . PRO A 1 113 ? -4.092 -11.862 -0.414 1.00 63.84 113 PRO A CA 1
ATOM 920 C C . PRO A 1 113 ? -3.831 -11.312 0.991 1.00 63.84 113 PRO A C 1
ATOM 922 O O . PRO A 1 113 ? -3.607 -12.055 1.947 1.00 63.84 113 PRO A O 1
AT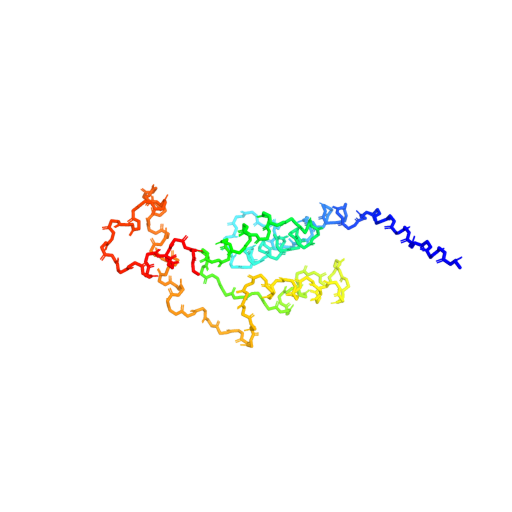OM 925 N N . ARG A 1 114 ? -3.902 -9.980 1.140 1.00 76.50 114 ARG A N 1
ATOM 926 C CA . ARG A 1 114 ? -3.686 -9.332 2.442 1.00 76.50 114 ARG A CA 1
ATOM 927 C C . ARG A 1 114 ? -4.527 -10.004 3.522 1.00 76.50 114 ARG A C 1
ATOM 929 O O . ARG A 1 114 ? -5.730 -10.212 3.331 1.00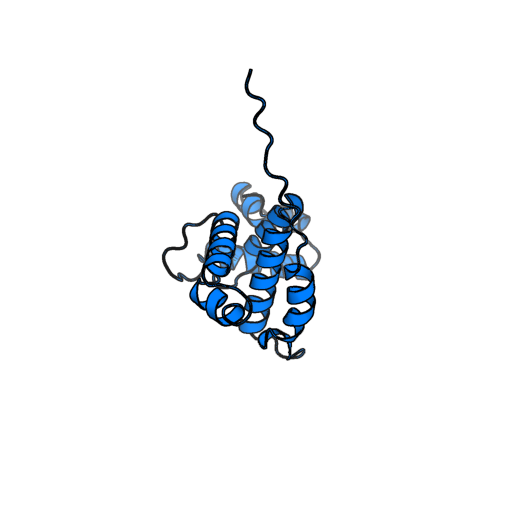 76.50 114 ARG A O 1
ATOM 936 N N . LYS A 1 115 ? -3.893 -10.273 4.670 1.00 82.19 115 LYS A N 1
ATOM 937 C CA . LYS A 1 115 ? -4.531 -10.890 5.843 1.00 82.19 115 LYS A CA 1
ATOM 938 C C . LYS A 1 115 ? -5.875 -10.224 6.136 1.00 82.19 115 LYS A C 1
ATOM 940 O O . LYS A 1 115 ? -5.991 -8.998 6.053 1.00 82.19 115 LYS A O 1
ATOM 945 N N . LEU A 1 116 ? -6.861 -11.012 6.570 1.00 84.25 116 LEU A N 1
ATOM 946 C CA . LEU A 1 116 ? -8.199 -10.520 6.921 1.00 84.25 116 LEU A CA 1
ATOM 947 C C . LEU A 1 116 ? -8.140 -9.304 7.861 1.00 84.25 116 LEU A C 1
ATOM 949 O O . LEU A 1 116 ? -8.815 -8.310 7.621 1.00 84.25 116 LEU A O 1
ATOM 953 N N . LYS A 1 117 ? -7.235 -9.329 8.849 1.00 86.38 117 LYS A N 1
ATOM 954 C CA . LYS A 1 117 ? -6.983 -8.211 9.772 1.00 86.38 117 LYS A CA 1
ATOM 955 C C . LYS A 1 117 ? -6.704 -6.881 9.053 1.00 86.38 117 LYS A C 1
ATOM 957 O O . LYS A 1 117 ? -7.220 -5.842 9.459 1.00 86.38 117 LYS A O 1
ATOM 962 N N . HIS A 1 118 ? -5.927 -6.911 7.970 1.00 86.88 118 HIS A N 1
ATOM 963 C CA . HIS A 1 118 ? -5.640 -5.728 7.160 1.00 86.88 118 HIS A CA 1
ATOM 964 C C . HIS A 1 118 ? -6.871 -5.263 6.379 1.00 86.88 118 HIS A C 1
ATOM 966 O O . HIS A 1 118 ? -7.164 -4.070 6.355 1.00 86.88 118 HIS A O 1
ATOM 972 N N . LYS A 1 119 ? -7.626 -6.196 5.784 1.00 86.50 119 LYS A N 1
ATOM 973 C CA . LYS A 1 119 ? -8.881 -5.874 5.088 1.00 86.50 119 LYS A CA 1
ATOM 974 C C . LYS A 1 119 ? -9.889 -5.215 6.036 1.00 86.50 119 LYS A C 1
ATOM 976 O O . LYS A 1 119 ? -10.424 -4.162 5.702 1.00 86.50 119 LYS A O 1
ATOM 981 N N . CYS A 1 120 ? -10.069 -5.765 7.239 1.00 89.38 120 CYS A N 1
ATOM 982 C CA . CYS A 1 120 ? -10.910 -5.176 8.283 1.00 89.38 120 CYS A CA 1
ATOM 983 C C . CYS A 1 120 ? -10.458 -3.756 8.644 1.00 89.38 120 CYS A C 1
ATOM 985 O O . CYS A 1 120 ? -11.291 -2.857 8.713 1.00 89.38 120 CYS A O 1
ATOM 987 N N . ARG A 1 121 ? -9.146 -3.522 8.806 1.00 90.81 121 ARG A N 1
ATOM 988 C CA . ARG A 1 121 ? -8.613 -2.173 9.055 1.00 90.81 121 ARG A CA 1
ATOM 989 C C . ARG A 1 121 ? -9.004 -1.189 7.958 1.00 90.81 121 ARG A C 1
ATOM 991 O O . ARG A 1 121 ? -9.454 -0.094 8.278 1.00 90.81 121 ARG A O 1
ATOM 998 N N . CYS A 1 122 ? -8.829 -1.562 6.692 1.00 89.19 122 CYS A N 1
ATOM 999 C CA . CYS A 1 122 ? -9.185 -0.696 5.569 1.00 89.19 122 CYS A CA 1
ATOM 1000 C C . CYS A 1 122 ? -10.682 -0.383 5.541 1.00 89.19 122 CYS A C 1
ATOM 1002 O O . CYS A 1 122 ? -11.038 0.773 5.356 1.00 89.19 122 CYS A O 1
ATOM 1004 N N . ILE A 1 123 ? -11.544 -1.378 5.776 1.00 90.81 123 ILE A N 1
ATOM 1005 C CA . ILE A 1 123 ? -13.003 -1.191 5.793 1.00 90.81 123 ILE A CA 1
ATOM 1006 C C . ILE A 1 123 ? -13.424 -0.248 6.927 1.00 90.81 123 ILE A C 1
ATOM 1008 O O . ILE A 1 123 ? -14.141 0.716 6.678 1.00 90.81 123 ILE A O 1
ATOM 1012 N N . ILE A 1 124 ? -12.938 -0.478 8.151 1.00 90.44 124 ILE A N 1
ATOM 1013 C CA . ILE A 1 124 ? -13.269 0.363 9.315 1.00 90.44 124 ILE A CA 1
ATOM 1014 C C . ILE A 1 124 ? -12.812 1.805 9.080 1.00 90.44 124 ILE A C 1
ATOM 1016 O O . ILE A 1 124 ? -13.573 2.745 9.292 1.00 90.44 124 ILE A O 1
ATOM 1020 N N . ARG A 1 125 ? -11.577 1.990 8.597 1.00 92.12 125 ARG A N 1
ATOM 1021 C CA . ARG A 1 125 ? -11.052 3.323 8.279 1.00 92.12 125 ARG A CA 1
ATOM 1022 C C . ARG A 1 125 ? -11.818 3.988 7.139 1.00 92.12 125 ARG A C 1
ATOM 1024 O O . ARG A 1 125 ? -12.043 5.184 7.214 1.00 92.12 125 ARG A O 1
ATOM 1031 N N . ALA A 1 126 ? -12.221 3.253 6.106 1.00 89.00 126 ALA A N 1
ATOM 1032 C CA . ALA A 1 126 ? -13.014 3.815 5.016 1.00 89.00 126 ALA A CA 1
ATOM 1033 C C . ALA A 1 126 ? -14.382 4.304 5.514 1.00 89.00 126 ALA A C 1
ATOM 1035 O O . ALA A 1 126 ? -14.785 5.409 5.168 1.00 89.00 126 ALA A O 1
ATOM 1036 N N . ALA A 1 127 ? -15.049 3.526 6.373 1.00 90.56 127 ALA A N 1
ATOM 1037 C CA . ALA A 1 127 ? -16.319 3.918 6.979 1.00 90.56 127 ALA A CA 1
ATOM 1038 C C . ALA A 1 127 ? -16.179 5.183 7.844 1.00 90.56 127 ALA A C 1
ATOM 1040 O O . ALA A 1 127 ? -16.926 6.135 7.651 1.00 90.56 127 ALA A O 1
ATOM 1041 N N . LEU A 1 128 ? -15.178 5.226 8.732 1.00 89.12 128 LEU A N 1
ATOM 1042 C CA . LEU A 1 128 ? -14.907 6.404 9.567 1.00 89.12 128 LEU A CA 1
ATOM 1043 C C . LEU A 1 128 ? -14.423 7.612 8.754 1.00 89.12 128 LEU A C 1
ATOM 1045 O O . LEU A 1 128 ? -14.689 8.751 9.113 1.00 89.12 128 LEU A O 1
ATOM 1049 N N . GLY A 1 129 ? -13.685 7.380 7.668 1.00 88.25 129 GLY A N 1
ATOM 1050 C CA . GLY A 1 129 ? -13.225 8.435 6.770 1.00 88.25 129 GLY A CA 1
ATOM 1051 C C . GLY A 1 129 ? -14.374 9.060 5.983 1.00 88.25 129 GLY A C 1
ATOM 1052 O O . GLY A 1 129 ? -14.386 10.270 5.796 1.00 88.25 129 GLY A O 1
ATOM 1053 N N . ALA A 1 130 ? -15.362 8.256 5.579 1.00 88.38 130 ALA A N 1
ATOM 1054 C CA . ALA A 1 130 ? -16.570 8.740 4.914 1.00 88.38 130 ALA A CA 1
ATOM 1055 C C . ALA A 1 130 ? -17.448 9.611 5.830 1.00 88.38 130 ALA A C 1
ATOM 1057 O O . ALA A 1 130 ? -18.193 10.449 5.333 1.00 88.38 130 ALA A O 1
ATOM 1058 N N . SER A 1 131 ? -17.346 9.431 7.149 1.00 88.81 131 SER A N 1
ATOM 1059 C CA . SER A 1 131 ? -18.009 10.268 8.155 1.00 88.81 131 SER A CA 1
ATOM 1060 C C . SER A 1 131 ? -17.099 11.353 8.746 1.00 88.81 131 SER A C 1
ATOM 1062 O O . SER A 1 131 ? -17.443 11.926 9.776 1.00 88.81 131 SER A O 1
ATOM 1064 N N . GLU A 1 132 ? -15.923 11.598 8.149 1.00 85.94 132 GLU A N 1
ATOM 1065 C CA . GLU A 1 132 ? -14.916 12.568 8.622 1.00 85.94 132 GLU A CA 1
ATOM 1066 C C . GLU A 1 132 ? -14.501 12.377 10.093 1.00 85.94 132 GLU A C 1
ATOM 1068 O O . GLU A 1 132 ? -14.013 13.284 10.756 1.00 85.94 132 GLU A O 1
ATOM 1073 N N . SER A 1 133 ? -14.662 11.163 10.617 1.00 88.88 133 SER A N 1
ATOM 1074 C CA . SER A 1 133 ? -14.431 10.829 12.024 1.00 88.88 133 SER A CA 1
ATOM 1075 C C . SER A 1 133 ? -13.047 10.213 12.248 1.00 88.88 133 SER A C 1
ATOM 1077 O O . SER A 1 133 ? -12.826 9.517 13.233 1.00 88.88 133 SER A O 1
ATOM 1079 N N . LEU A 1 134 ? -12.106 10.382 11.316 1.00 87.44 134 LEU A N 1
ATOM 1080 C CA . LEU A 1 134 ? -10.729 9.913 11.475 1.00 87.44 134 LEU A CA 1
ATOM 1081 C C . LEU A 1 134 ? -9.787 11.067 11.847 1.00 87.44 134 LEU A C 1
ATOM 1083 O O . LEU A 1 134 ? -9.826 12.086 11.166 1.00 87.44 134 LEU A O 1
ATOM 1087 N N . PRO A 1 135 ? -8.817 10.841 12.757 1.00 83.81 135 PRO A N 1
ATOM 1088 C CA . PRO A 1 135 ? -8.572 9.610 13.521 1.00 83.81 135 PRO A CA 1
ATOM 1089 C C . PRO A 1 135 ? -9.390 9.466 14.821 1.00 83.81 135 PRO A C 1
ATOM 1091 O O . PRO A 1 135 ? -9.322 8.401 15.444 1.00 83.81 135 PRO A O 1
ATOM 1094 N N . GLU A 1 136 ? -10.113 10.499 15.254 1.00 88.81 136 GLU A N 1
ATOM 1095 C CA . GLU A 1 136 ? -10.708 10.618 16.595 1.00 88.81 136 GLU A CA 1
ATOM 1096 C C . GLU A 1 136 ? -11.741 9.523 16.879 1.00 88.81 136 GLU A C 1
ATOM 1098 O O . GLU A 1 136 ? -11.636 8.836 17.899 1.00 88.81 136 GLU A O 1
ATOM 1103 N N . GLY A 1 137 ? -12.634 9.268 15.924 1.00 88.56 137 GLY A N 1
ATOM 1104 C CA . GLY A 1 137 ? -13.713 8.283 15.993 1.00 88.56 137 GLY A CA 1
ATOM 1105 C C . GLY A 1 137 ? -13.242 6.837 16.145 1.00 88.56 137 GLY A C 1
ATOM 1106 O O . GLY A 1 137 ? -14.016 5.985 16.563 1.00 88.56 137 GLY A O 1
ATOM 1107 N N . ILE A 1 138 ? -11.954 6.528 15.918 1.00 92.00 138 ILE A N 1
ATOM 1108 C CA . ILE A 1 138 ? -11.394 5.213 16.296 1.00 92.00 138 ILE A CA 1
ATOM 1109 C C . ILE A 1 138 ? -11.460 5.013 17.817 1.00 92.00 138 ILE A C 1
ATOM 1111 O O . ILE A 1 138 ? -11.685 3.895 18.283 1.00 92.00 138 ILE A O 1
ATOM 1115 N N . SER A 1 139 ? -11.240 6.079 18.589 1.00 91.25 139 SER A N 1
ATOM 1116 C CA . SER A 1 139 ? -11.218 6.028 20.057 1.00 91.25 139 SER A CA 1
ATOM 1117 C C . SER A 1 139 ? -12.621 5.808 20.638 1.00 91.25 139 SER A C 1
ATOM 1119 O O . SER A 1 139 ? -12.755 5.278 21.737 1.00 91.25 139 SER A O 1
ATOM 1121 N N . GLU A 1 140 ? -13.657 6.152 19.873 1.00 91.38 140 GLU A N 1
ATOM 1122 C CA . GLU A 1 140 ? -15.070 6.036 20.250 1.00 91.38 140 GLU A CA 1
ATOM 1123 C C . GLU A 1 140 ? -15.634 4.622 20.029 1.00 91.38 140 GLU A C 1
ATOM 1125 O O . GLU A 1 140 ? -16.672 4.276 20.585 1.00 91.38 140 GLU A O 1
ATOM 1130 N N . LEU A 1 141 ? -14.929 3.758 19.286 1.00 90.38 141 LEU A N 1
ATOM 1131 C CA . LEU A 1 141 ? -15.366 2.383 18.998 1.00 90.38 141 LEU A CA 1
ATOM 1132 C C . LEU A 1 141 ? -15.288 1.424 20.203 1.00 90.38 141 LEU A C 1
ATOM 1134 O O . LEU A 1 141 ? -15.664 0.260 20.075 1.00 90.38 141 LEU A O 1
ATOM 1138 N N . GLY A 1 142 ? -14.733 1.851 21.344 1.00 91.12 142 GLY A N 1
ATOM 1139 C CA . GLY A 1 142 ? -14.588 1.003 22.537 1.00 91.12 142 GLY A CA 1
ATOM 1140 C C . GLY A 1 142 ? -13.652 -0.204 22.356 1.00 91.12 142 GLY A C 1
ATOM 1141 O O . GLY A 1 142 ? -13.735 -1.176 23.104 1.00 91.12 142 GLY A O 1
ATOM 1142 N N . LEU A 1 143 ? -12.768 -0.174 21.351 1.00 93.19 143 LEU A N 1
ATOM 1143 C CA . LEU A 1 143 ? -11.849 -1.273 21.037 1.00 93.19 143 LEU A CA 1
ATOM 1144 C C . LEU A 1 143 ? -10.641 -1.308 21.993 1.00 93.19 143 LEU A C 1
ATOM 1146 O O . LEU A 1 143 ? -10.212 -0.254 22.468 1.00 93.19 143 LEU A O 1
ATOM 1150 N N . PRO A 1 144 ? -10.009 -2.478 22.210 1.00 95.31 144 PRO A N 1
ATOM 1151 C CA . PRO A 1 144 ? -8.757 -2.573 22.958 1.00 95.31 144 PRO A CA 1
ATOM 1152 C C . PRO A 1 144 ? -7.659 -1.634 22.413 1.00 95.31 144 PRO A C 1
ATOM 1154 O O . PRO A 1 144 ? -7.554 -1.489 21.187 1.00 95.31 144 PRO A O 1
ATOM 1157 N N . PRO A 1 145 ? -6.788 -1.057 23.271 1.00 92.19 145 PRO A N 1
ATOM 1158 C CA . PRO A 1 145 ? -5.768 -0.083 22.858 1.00 92.19 145 PRO A CA 1
ATOM 1159 C C . PRO A 1 145 ? -4.880 -0.562 21.704 1.00 92.19 145 PRO A C 1
ATOM 1161 O O . PRO A 1 145 ? -4.641 0.173 20.750 1.00 92.19 145 PRO A O 1
ATOM 1164 N N . ASP A 1 146 ? -4.465 -1.828 21.728 1.00 90.69 146 ASP A N 1
ATOM 1165 C CA . ASP A 1 146 ? -3.656 -2.429 20.664 1.00 90.69 146 ASP A CA 1
ATOM 1166 C C . ASP A 1 146 ? -4.336 -2.426 19.288 1.00 90.69 146 ASP A C 1
ATOM 1168 O O . ASP A 1 146 ? -3.677 -2.260 18.256 1.00 90.69 146 ASP A O 1
ATOM 1172 N N . ILE A 1 147 ? -5.657 -2.620 19.257 1.00 90.25 147 ILE A N 1
ATOM 1173 C CA . ILE A 1 147 ? -6.441 -2.589 18.020 1.00 90.25 147 ILE A CA 1
ATOM 1174 C C . ILE A 1 147 ? -6.610 -1.141 17.562 1.00 90.25 147 ILE A C 1
ATOM 1176 O O . ILE A 1 147 ? -6.471 -0.870 16.370 1.00 90.25 147 ILE A O 1
ATOM 1180 N N . GLN A 1 148 ? -6.821 -0.201 18.488 1.00 92.38 148 GLN A N 1
ATOM 1181 C CA . GLN A 1 148 ? -6.881 1.222 18.152 1.00 92.38 148 GLN A CA 1
ATOM 1182 C C . GLN A 1 148 ? -5.572 1.715 17.526 1.00 92.38 148 GLN A C 1
ATOM 1184 O O . GLN A 1 148 ? -5.610 2.354 16.477 1.00 92.38 148 GLN A O 1
ATOM 1189 N N . LEU A 1 149 ? -4.414 1.372 18.105 1.00 89.75 149 LEU A N 1
ATOM 1190 C CA . LEU A 1 149 ? -3.095 1.714 17.550 1.00 89.75 149 LEU A CA 1
ATOM 1191 C C . LEU A 1 149 ? -2.915 1.153 16.133 1.00 89.75 149 LEU A C 1
ATOM 1193 O O . LEU A 1 149 ? -2.450 1.849 15.227 1.00 89.75 149 LEU A O 1
ATOM 1197 N N . TYR A 1 150 ? -3.346 -0.093 15.915 1.00 89.50 150 TYR A N 1
ATOM 1198 C CA . TYR A 1 150 ? -3.311 -0.726 14.598 1.00 89.50 150 TYR A CA 1
ATOM 1199 C C . TYR A 1 150 ? -4.206 -0.010 13.571 1.00 89.50 150 TYR A C 1
ATOM 1201 O O . TYR A 1 150 ? -3.785 0.220 12.430 1.00 89.50 150 TYR A O 1
ATOM 1209 N N . LEU A 1 151 ? -5.423 0.381 13.967 1.00 89.25 151 LEU A N 1
ATOM 1210 C CA . LEU A 1 151 ? -6.348 1.155 13.132 1.00 89.25 151 LEU A CA 1
ATOM 1211 C C . LEU A 1 151 ? -5.847 2.584 12.877 1.00 89.25 151 LEU A C 1
ATOM 1213 O O . LEU A 1 151 ? -6.078 3.117 11.794 1.00 89.25 151 LEU A O 1
ATOM 1217 N N . LYS A 1 152 ? -5.114 3.182 13.823 1.00 89.88 152 LYS A N 1
ATOM 1218 C CA . LYS A 1 152 ? -4.454 4.495 13.696 1.00 89.88 152 LYS A CA 1
ATOM 1219 C C . LYS A 1 152 ? -3.169 4.454 12.860 1.00 89.88 152 LYS A C 1
ATOM 1221 O O . LYS A 1 152 ? -2.561 5.494 12.646 1.00 89.88 152 LYS A O 1
ATOM 1226 N N . LEU A 1 153 ? -2.784 3.282 12.338 1.00 87.06 153 LEU A N 1
ATOM 1227 C CA . LEU A 1 153 ? -1.574 3.055 11.527 1.00 87.06 153 LEU A CA 1
ATOM 1228 C C . LEU A 1 153 ? -0.253 3.250 12.289 1.00 87.06 153 LEU A C 1
ATOM 1230 O O . LEU A 1 153 ? 0.806 3.347 11.668 1.00 87.06 153 LEU A O 1
ATOM 1234 N N . GLN A 1 154 ? -0.313 3.257 13.620 1.00 82.75 154 GLN A N 1
ATOM 1235 C CA . GLN A 1 154 ? 0.826 3.475 14.518 1.00 82.75 154 GLN A CA 1
ATOM 1236 C C . GLN A 1 154 ? 1.562 2.173 14.873 1.00 82.75 154 GLN A C 1
ATOM 1238 O O . GLN A 1 154 ? 2.548 2.198 15.602 1.00 82.75 154 GLN A O 1
ATOM 1243 N N . LYS A 1 155 ? 1.085 1.039 14.349 1.00 61.97 155 LYS A N 1
ATOM 1244 C CA . LYS A 1 155 ? 1.655 -0.302 14.501 1.00 61.97 155 LYS A CA 1
ATOM 1245 C C . LYS A 1 155 ? 1.878 -0.898 13.113 1.00 61.97 155 LYS A C 1
ATOM 1247 O O . LYS A 1 155 ? 0.909 -0.904 12.314 1.00 61.97 155 LYS A O 1
#

Foldseek 3Di:
DDDDDDDDDPPPDVVVVLCVVCVCVQVLVVDPPDPDLLVVLLVLLVLLVVCLVVVDPVSLVVNLLVVLQDQRWDQDLVNLCVRPVVPDPNVVSVVSVVSVCVSPVDPPPDGDRPDPLSVVLNVVLVVCVVVVNPPPCLVVPPDDPVSNCSSNVVD

pLDDT: mean 75.56, std 19.45, range [26.11, 95.31]

Sequence (155 aa):
MLVVNPPGGIFTNPTLIELRRNIRTVEGLAHPNDDSPRKKMCFFAMLTHIAFIKKSESGIQALRLLWRSISFRFITLDDFEDIYLHILTEREIKDIYSFYTDIIGQDVPDCEPRKLKHKCRCIIRAALGASESLPEGISELGLPPDIQLYLKLQK

Secondary structure (DSSP, 8-state):
-------------HHHHHHHHHTTT-GGGG-TT---HHHHHHHHHHHHHHHHHH--HHHHHHHHHHHHH--PPPPPHHHHHHHHTTTS-HHHHHHHHHHHHHHHTS---S-PPPPHHHHHHHHHHHHHHHTT-TTGGGGGG---HHHHHHHTT--